Protein AF-A0A081NIM1-F1 (afdb_monomer_lite)

InterPro domains:
  IPR024078 Putative deacetylase LmbE-like domain superfamily [G3DSA:3.40.50.10320] (2-81)
  IPR024078 Putative deacetylase LmbE-like domain superfamily [SSF102588] (5-56)

Foldseek 3Di:
DDDLLRVLLVVCLVPVDLEDEAADLVFAPDPVSNVVVVSNVSSCVVNVRDRYHYWHFYQHGPVDNDGPDDPPPDTDTDDPDPDDD

Organism: NCBI:txid1137799

Structure (mmCIF, N/CA/C/O backbone):
data_AF-A0A081NIM1-F1
#
_entry.id   AF-A0A081NIM1-F1
#
loop_
_atom_site.group_PDB
_atom_site.id
_atom_site.type_symbol
_atom_site.label_atom_id
_atom_site.label_alt_id
_atom_site.label_comp_id
_atom_site.label_asym_id
_atom_site.label_entity_id
_atom_site.label_seq_id
_atom_site.pdbx_PDB_ins_code
_atom_site.Cartn_x
_atom_site.Cartn_y
_atom_site.Cartn_z
_atom_site.occupancy
_atom_site.B_iso_or_equiv
_atom_site.auth_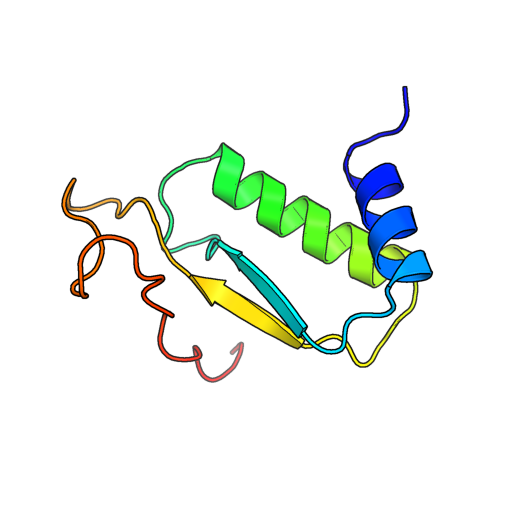seq_id
_atom_site.auth_comp_id
_atom_site.auth_asym_id
_atom_site.auth_atom_id
_atom_site.pdbx_PDB_model_num
ATOM 1 N N . MET A 1 1 ? 3.721 15.017 13.353 1.00 45.53 1 MET A N 1
ATOM 2 C CA . MET A 1 1 ? 4.032 14.347 12.078 1.00 45.53 1 MET A CA 1
ATOM 3 C C . MET A 1 1 ? 3.399 12.982 12.186 1.00 45.53 1 MET A C 1
ATOM 5 O O . MET A 1 1 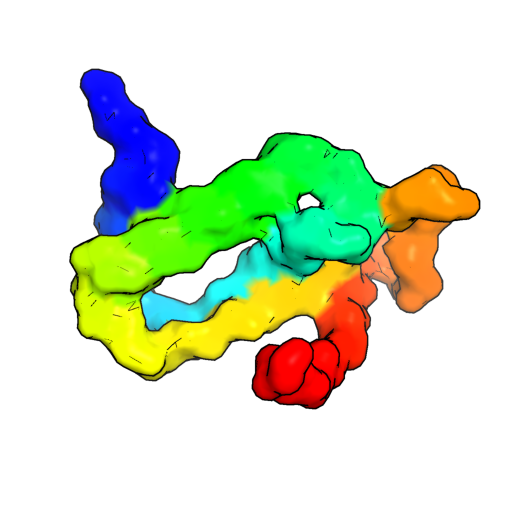? 3.895 12.185 12.973 1.00 45.53 1 MET A O 1
ATOM 9 N N . THR A 1 2 ? 2.247 12.777 11.559 1.00 52.31 2 THR A N 1
ATOM 10 C CA . THR A 1 2 ? 1.678 11.434 11.430 1.00 52.31 2 THR A CA 1
ATOM 11 C C . THR A 1 2 ? 2.592 10.632 10.505 1.00 52.31 2 THR A C 1
ATOM 13 O O . THR A 1 2 ? 3.184 11.185 9.574 1.00 52.31 2 THR A O 1
ATOM 16 N N . GLN A 1 3 ? 2.858 9.376 10.858 1.00 83.88 3 GLN A N 1
ATOM 17 C CA . GLN A 1 3 ? 3.665 8.491 10.019 1.00 83.88 3 GLN A CA 1
ATOM 18 C C . GLN A 1 3 ? 2.797 8.050 8.826 1.00 83.88 3 GLN A C 1
ATOM 20 O O . GLN A 1 3 ? 1.596 7.883 9.019 1.00 83.88 3 GLN A O 1
ATOM 25 N N . PRO A 1 4 ? 3.347 7.797 7.622 1.00 89.06 4 PRO A N 1
ATOM 26 C CA . PRO A 1 4 ? 2.563 7.403 6.441 1.00 89.06 4 PRO A CA 1
ATOM 27 C C . PRO A 1 4 ? 1.589 6.233 6.673 1.00 89.06 4 PRO A C 1
ATOM 29 O O . PRO A 1 4 ? 0.545 6.150 6.038 1.00 89.06 4 PRO A O 1
ATOM 32 N N . VAL A 1 5 ? 1.916 5.337 7.607 1.00 96.12 5 VAL A N 1
ATOM 33 C CA . VAL A 1 5 ? 1.056 4.224 8.035 1.00 96.12 5 VAL A CA 1
ATOM 34 C C . VAL A 1 5 ? -0.202 4.706 8.769 1.00 96.12 5 VAL A C 1
ATOM 36 O O . VAL A 1 5 ? -1.266 4.128 8.576 1.00 96.12 5 VAL A O 1
ATOM 39 N N . ASP A 1 6 ? -0.101 5.749 9.597 1.00 96.31 6 ASP A N 1
ATOM 40 C CA . ASP A 1 6 ? -1.235 6.316 10.340 1.00 96.31 6 ASP A CA 1
ATOM 41 C C . ASP A 1 6 ? -2.242 6.960 9.388 1.00 96.31 6 ASP A C 1
ATOM 43 O O . ASP A 1 6 ? -3.435 6.678 9.475 1.00 96.31 6 ASP A O 1
ATOM 47 N N . ASP A 1 7 ? -1.745 7.760 8.441 1.00 95.62 7 ASP A N 1
ATOM 48 C CA . ASP A 1 7 ? -2.581 8.426 7.440 1.00 95.62 7 ASP A CA 1
ATOM 49 C C . ASP A 1 7 ? -3.302 7.389 6.560 1.00 95.62 7 ASP A C 1
ATOM 51 O O . ASP A 1 7 ? -4.496 7.502 6.281 1.00 95.62 7 ASP A O 1
ATOM 55 N N . LEU A 1 8 ? -2.595 6.329 6.153 1.00 96.62 8 LEU A N 1
ATOM 56 C CA . LEU A 1 8 ? -3.192 5.232 5.393 1.00 96.62 8 LEU A CA 1
ATOM 57 C C . LEU A 1 8 ? -4.211 4.440 6.221 1.00 96.62 8 LEU A C 1
ATOM 59 O O . LEU A 1 8 ? -5.234 4.038 5.673 1.00 96.62 8 LEU A O 1
ATOM 63 N N . ALA A 1 9 ? -3.973 4.223 7.518 1.00 96.56 9 ALA A N 1
ATOM 64 C CA . ALA A 1 9 ? -4.920 3.520 8.381 1.00 96.56 9 ALA A CA 1
ATOM 65 C C . ALA A 1 9 ? -6.228 4.311 8.526 1.00 96.56 9 ALA A C 1
ATOM 67 O O . ALA A 1 9 ? -7.301 3.722 8.419 1.00 96.56 9 ALA A O 1
ATOM 68 N N . GLU A 1 10 ? -6.149 5.639 8.661 1.00 96.31 10 GLU A N 1
ATOM 69 C CA . GLU A 1 10 ? -7.327 6.514 8.678 1.00 96.31 10 GLU A CA 1
ATOM 70 C C . GLU A 1 10 ? -8.133 6.412 7.371 1.00 96.31 10 GLU A C 1
ATOM 72 O O . GLU A 1 10 ? -9.361 6.311 7.397 1.00 96.31 10 GLU A O 1
ATOM 77 N N . ILE A 1 11 ? -7.453 6.360 6.220 1.00 96.00 11 ILE A N 1
ATOM 78 C CA . ILE A 1 11 ? -8.098 6.162 4.912 1.00 96.00 11 ILE A CA 1
ATOM 79 C C . ILE A 1 11 ? -8.789 4.793 4.847 1.00 96.00 11 ILE A C 1
ATOM 81 O O . ILE A 1 11 ? -9.940 4.705 4.412 1.00 96.00 11 ILE A O 1
ATOM 85 N N . VAL A 1 12 ? -8.114 3.726 5.282 1.00 96.31 12 VAL A N 1
ATOM 86 C CA . VAL A 1 12 ? -8.689 2.373 5.291 1.00 96.31 12 VAL A CA 1
ATOM 87 C C . VAL A 1 12 ? -9.918 2.317 6.206 1.00 96.31 12 VAL A C 1
ATOM 89 O O . VAL A 1 12 ? -10.946 1.781 5.795 1.00 96.31 12 VAL A O 1
ATOM 92 N N . ASP A 1 13 ? -9.865 2.926 7.392 1.00 96.12 13 ASP A N 1
ATOM 93 C CA . ASP A 1 13 ? -10.991 2.982 8.331 1.00 96.12 13 ASP A CA 1
ATOM 94 C C . ASP A 1 13 ? -12.186 3.771 7.794 1.00 96.12 13 ASP A C 1
ATOM 96 O O . ASP A 1 13 ? -13.341 3.384 8.014 1.00 96.12 13 ASP A O 1
ATOM 100 N N . HIS A 1 14 ? -11.915 4.869 7.087 1.00 96.44 14 HIS A N 1
ATOM 101 C CA . HIS A 1 14 ? -12.945 5.722 6.512 1.00 96.44 14 HIS A CA 1
ATOM 102 C C . HIS A 1 14 ? -13.687 5.033 5.364 1.00 96.44 14 HIS A C 1
ATOM 104 O O . HIS A 1 14 ? -14.919 5.031 5.335 1.00 96.44 14 HIS A O 1
ATOM 110 N N . PHE A 1 15 ? -12.947 4.450 4.418 1.00 96.62 15 PHE A N 1
ATOM 111 C CA . PHE A 1 15 ? -13.529 3.898 3.193 1.00 96.62 15 PHE A CA 1
ATOM 112 C C . PHE A 1 15 ? -13.914 2.424 3.297 1.00 96.62 15 PHE A C 1
ATOM 114 O O . PHE A 1 15 ? -14.769 1.990 2.530 1.00 96.62 15 PHE A O 1
ATOM 121 N N . ARG A 1 16 ? -13.310 1.666 4.222 1.00 95.25 16 ARG A N 1
ATOM 122 C CA . ARG A 1 16 ? -13.518 0.218 4.404 1.00 95.25 16 ARG A CA 1
ATOM 123 C C . ARG A 1 16 ? -13.478 -0.553 3.077 1.00 95.25 16 ARG A C 1
ATOM 125 O O . ARG A 1 16 ? -14.474 -1.164 2.694 1.00 95.25 16 ARG A O 1
ATOM 132 N N . PRO A 1 17 ? -12.363 -0.474 2.333 1.00 96.19 17 PRO A N 1
ATOM 133 C CA . PRO A 1 17 ? -12.290 -1.057 1.003 1.00 96.19 17 PRO A CA 1
ATOM 134 C C . PRO A 1 17 ? -12.309 -2.588 1.056 1.00 96.19 17 PRO A C 1
ATOM 136 O O . PRO A 1 17 ? -11.555 -3.184 1.818 1.00 96.19 17 PRO A O 1
ATOM 139 N N . ASP A 1 18 ? -13.069 -3.223 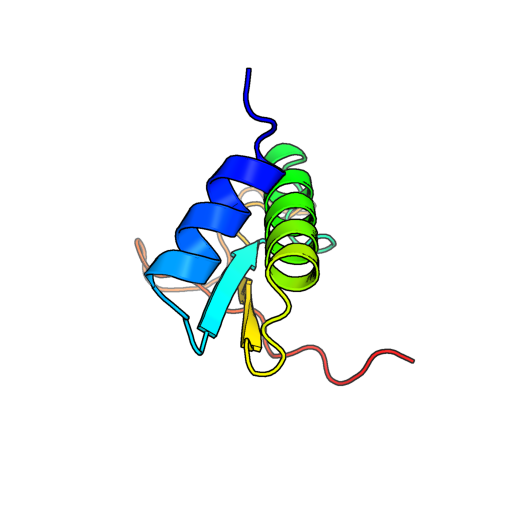0.163 1.00 96.44 18 ASP A N 1
ATOM 140 C CA . ASP A 1 18 ? -12.956 -4.671 -0.073 1.00 96.44 18 ASP A CA 1
ATOM 141 C C . ASP A 1 18 ? -11.646 -5.020 -0.805 1.00 96.44 18 ASP A C 1
ATOM 143 O O . ASP A 1 18 ? -11.085 -6.098 -0.630 1.00 96.44 18 ASP A O 1
ATOM 147 N N . TYR A 1 19 ? -11.139 -4.102 -1.638 1.00 96.25 19 TYR A N 1
ATOM 148 C CA . TYR A 1 19 ? -9.953 -4.313 -2.469 1.00 96.25 19 TYR A CA 1
ATOM 149 C C . TYR A 1 19 ? -8.997 -3.127 -2.392 1.00 96.25 19 TYR A C 1
ATOM 151 O O . TYR A 1 19 ? -9.404 -1.973 -2.529 1.00 96.25 19 TYR A O 1
ATOM 159 N N . VAL A 1 20 ? -7.703 -3.419 -2.271 1.00 95.94 20 VAL A N 1
ATOM 160 C CA . VAL A 1 20 ? -6.625 -2.433 -2.375 1.00 95.94 20 VAL A CA 1
ATOM 161 C C . VAL A 1 20 ? -5.637 -2.881 -3.443 1.00 95.94 20 VAL A C 1
ATOM 163 O O . VAL A 1 20 ? -5.142 -4.006 -3.416 1.00 95.94 20 VAL A O 1
ATOM 166 N N . VAL A 1 21 ? -5.338 -1.992 -4.387 1.00 95.00 21 VAL A N 1
ATOM 167 C CA . VAL A 1 21 ? -4.381 -2.243 -5.471 1.00 95.00 21 VAL A CA 1
ATOM 168 C C . VAL A 1 21 ? -3.079 -1.508 -5.165 1.00 95.00 21 VAL A C 1
ATOM 170 O O . VAL A 1 21 ? -3.091 -0.312 -4.885 1.00 95.00 21 VAL A O 1
ATOM 173 N N . THR A 1 22 ? -1.948 -2.207 -5.205 1.00 94.81 22 THR A N 1
ATOM 174 C CA . THR A 1 22 ? -0.642 -1.659 -4.803 1.00 94.81 22 THR A CA 1
ATOM 175 C C . THR A 1 22 ? 0.504 -2.310 -5.597 1.00 94.81 22 THR A C 1
ATOM 177 O O . THR A 1 22 ? 0.290 -3.372 -6.187 1.00 94.81 22 THR A O 1
ATOM 180 N N . PRO A 1 23 ? 1.701 -1.708 -5.701 1.00 93.94 23 PRO A N 1
ATOM 181 C CA . PRO A 1 23 ? 2.813 -2.330 -6.416 1.00 93.94 23 PRO A CA 1
ATOM 182 C C . PRO A 1 23 ? 3.225 -3.700 -5.850 1.00 93.94 23 PRO A C 1
ATOM 184 O O . PRO A 1 23 ? 3.086 -3.998 -4.669 1.00 93.94 23 PRO A O 1
ATOM 187 N N . HIS A 1 24 ? 3.779 -4.569 -6.687 1.00 91.38 24 HIS A N 1
ATOM 188 C CA . HIS A 1 24 ? 4.308 -5.853 -6.246 1.00 91.38 24 HIS A CA 1
ATOM 189 C C . HIS A 1 24 ? 5.738 -5.689 -5.710 1.00 91.38 24 HIS A C 1
ATOM 191 O O . HIS A 1 24 ? 6.652 -5.412 -6.485 1.00 91.38 24 HIS A O 1
ATOM 197 N N . ILE A 1 25 ? 5.962 -5.964 -4.417 1.00 91.12 25 ILE A N 1
ATOM 198 C CA . ILE A 1 25 ? 7.248 -5.726 -3.719 1.00 91.12 25 ILE A CA 1
ATOM 199 C C . ILE A 1 25 ? 8.465 -6.355 -4.425 1.00 91.12 25 ILE A C 1
ATOM 201 O O . ILE A 1 25 ? 9.548 -5.784 -4.401 1.00 91.12 25 ILE A O 1
ATOM 205 N N . HIS A 1 26 ? 8.311 -7.521 -5.059 1.00 88.38 26 HIS A N 1
ATOM 206 C CA . HIS A 1 26 ? 9.435 -8.211 -5.715 1.00 88.38 26 HIS A CA 1
ATOM 207 C C . HIS A 1 26 ? 9.531 -7.992 -7.232 1.00 88.38 26 HIS A C 1
ATOM 209 O O . HIS A 1 26 ? 10.531 -8.378 -7.829 1.00 88.38 26 HIS A O 1
ATOM 215 N N . VAL A 1 27 ? 8.482 -7.459 -7.869 1.00 86.12 27 VAL A N 1
ATOM 216 C CA . VAL A 1 27 ? 8.428 -7.330 -9.342 1.00 86.12 27 VAL A CA 1
ATOM 217 C C . VAL A 1 27 ? 8.622 -5.874 -9.746 1.00 86.12 27 VAL A C 1
ATOM 219 O O . VAL A 1 27 ? 9.278 -5.617 -10.752 1.00 86.12 27 VAL A O 1
ATOM 222 N N . ASP A 1 28 ? 8.101 -4.934 -8.952 1.00 87.38 28 ASP A N 1
ATOM 223 C CA . ASP A 1 28 ? 8.395 -3.520 -9.121 1.00 87.38 28 ASP A CA 1
ATOM 224 C C . ASP A 1 28 ? 9.778 -3.190 -8.539 1.00 87.38 28 ASP A C 1
ATOM 226 O O . ASP A 1 28 ? 10.063 -3.448 -7.367 1.00 87.38 28 ASP A O 1
ATOM 230 N N . ALA A 1 29 ? 10.657 -2.649 -9.375 1.00 86.69 29 ALA A N 1
ATOM 231 C CA . ALA A 1 29 ? 12.036 -2.337 -9.031 1.00 86.69 29 ALA A CA 1
ATOM 232 C C . ALA A 1 29 ? 12.186 -1.022 -8.251 1.00 86.69 29 ALA A C 1
ATOM 234 O O . ALA A 1 29 ? 13.257 -0.773 -7.696 1.00 86.69 29 ALA A O 1
ATOM 235 N N . HIS A 1 30 ? 11.159 -0.165 -8.218 1.00 90.75 30 HIS A N 1
ATOM 236 C CA . HIS A 1 30 ? 11.270 1.138 -7.580 1.00 90.75 30 HIS A CA 1
ATOM 237 C C . HIS A 1 30 ? 11.083 1.023 -6.066 1.00 90.75 30 HIS A C 1
ATOM 239 O O . HIS A 1 30 ? 10.049 0.578 -5.571 1.00 90.75 30 HIS A O 1
ATOM 245 N N . GLN A 1 31 ? 12.077 1.472 -5.306 1.00 92.19 31 GLN A N 1
ATOM 246 C CA . GLN A 1 31 ? 12.102 1.292 -3.856 1.00 92.19 31 GLN A CA 1
ATOM 247 C C . GLN A 1 31 ? 10.926 1.990 -3.149 1.00 92.19 31 GLN A C 1
ATOM 249 O O . GLN A 1 31 ? 10.314 1.406 -2.256 1.00 92.19 31 GLN A O 1
ATOM 254 N N . ASP A 1 32 ? 10.532 3.183 -3.604 1.00 93.31 32 ASP A N 1
ATOM 255 C CA . ASP A 1 32 ? 9.357 3.867 -3.046 1.00 93.31 32 ASP A CA 1
ATOM 256 C C . ASP A 1 32 ? 8.067 3.061 -3.254 1.00 93.31 32 ASP A C 1
ATOM 258 O O . ASP A 1 32 ? 7.239 2.998 -2.352 1.00 93.31 32 ASP A O 1
ATOM 262 N N . HIS A 1 33 ? 7.916 2.367 -4.388 1.00 93.62 33 HIS A N 1
ATOM 263 C CA . HIS A 1 33 ? 6.748 1.521 -4.656 1.00 93.62 33 HIS A CA 1
ATOM 264 C C . HIS A 1 33 ? 6.687 0.329 -3.692 1.00 93.62 33 HIS A C 1
ATOM 266 O O . HIS A 1 33 ? 5.618 -0.034 -3.186 1.00 93.62 33 HIS A O 1
ATOM 272 N N . GLN A 1 34 ? 7.848 -0.258 -3.396 1.00 93.81 34 GLN A N 1
ATOM 273 C CA . GLN A 1 34 ? 7.973 -1.340 -2.424 1.00 93.81 34 GLN A CA 1
ATOM 274 C C . GLN A 1 34 ? 7.600 -0.850 -1.019 1.00 93.81 34 GLN A C 1
ATOM 276 O O . GLN A 1 34 ? 6.784 -1.484 -0.346 1.00 93.81 34 GLN A O 1
ATOM 281 N N . TYR A 1 35 ? 8.116 0.309 -0.596 1.00 95.25 35 TYR A N 1
ATOM 282 C CA . TYR A 1 35 ? 7.794 0.887 0.710 1.00 95.25 35 TYR A CA 1
ATOM 283 C C . TYR A 1 35 ? 6.340 1.338 0.833 1.00 95.25 35 TYR A C 1
ATOM 285 O O . TYR A 1 35 ? 5.729 1.096 1.874 1.00 95.25 35 TYR A O 1
ATOM 293 N N . SER A 1 36 ? 5.741 1.902 -0.219 1.00 94.56 36 SER A N 1
ATOM 294 C CA . SER A 1 36 ? 4.305 2.202 -0.236 1.00 94.56 36 SER A CA 1
ATOM 295 C C . SER A 1 36 ? 3.469 0.941 -0.022 1.00 94.56 36 SER A C 1
ATOM 297 O O . SER A 1 36 ? 2.517 0.958 0.754 1.00 94.56 36 SER A O 1
ATOM 299 N N . THR A 1 37 ? 3.855 -0.178 -0.639 1.00 95.69 37 THR A N 1
ATOM 300 C CA . THR A 1 37 ? 3.160 -1.460 -0.451 1.00 95.69 37 THR A CA 1
ATOM 301 C C . THR A 1 37 ? 3.273 -1.969 0.982 1.00 95.69 37 THR A C 1
ATOM 303 O O . THR A 1 37 ? 2.295 -2.448 1.556 1.00 95.69 37 THR A O 1
ATOM 306 N N . MET A 1 38 ? 4.459 -1.858 1.585 1.00 96.06 38 MET A N 1
ATOM 307 C CA . MET A 1 38 ? 4.662 -2.230 2.986 1.00 96.06 38 MET A CA 1
ATOM 308 C C . MET A 1 38 ? 3.804 -1.368 3.920 1.00 96.06 38 MET A C 1
ATOM 310 O O . MET A 1 38 ? 3.115 -1.921 4.775 1.00 96.06 38 MET A O 1
ATOM 314 N N . ALA A 1 39 ? 3.775 -0.051 3.701 1.00 96.19 39 ALA A N 1
ATOM 315 C CA . ALA A 1 39 ? 2.982 0.877 4.502 1.00 96.19 39 ALA A CA 1
ATOM 316 C C . ALA A 1 39 ? 1.474 0.600 4.396 1.00 96.19 39 ALA A C 1
ATOM 318 O O . ALA A 1 39 ? 0.782 0.589 5.410 1.00 96.19 39 ALA A O 1
ATOM 319 N N . VAL A 1 40 ? 0.968 0.299 3.194 1.00 96.00 40 VAL A N 1
ATOM 320 C CA . VAL A 1 40 ? -0.436 -0.098 2.982 1.00 96.00 40 VAL A CA 1
ATOM 321 C C . VAL A 1 40 ? -0.772 -1.381 3.743 1.00 96.00 40 VAL A C 1
ATOM 323 O O . VAL A 1 40 ? -1.802 -1.450 4.411 1.00 96.00 40 VAL A O 1
ATOM 326 N N . ARG A 1 41 ? 0.092 -2.402 3.681 1.00 95.19 41 ARG A N 1
ATOM 327 C CA . ARG A 1 41 ? -0.133 -3.662 4.409 1.00 95.19 41 ARG A CA 1
ATOM 328 C C . ARG A 1 41 ? -0.133 -3.449 5.920 1.00 95.19 41 ARG A C 1
ATOM 330 O O . ARG A 1 41 ? -0.976 -4.019 6.606 1.00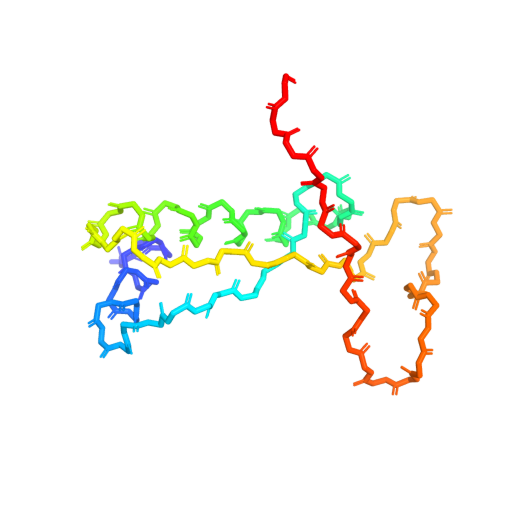 95.19 41 ARG A O 1
ATOM 337 N N . GLU A 1 42 ? 0.785 -2.632 6.428 1.00 96.19 42 GLU A N 1
ATOM 338 C CA . GLU A 1 42 ? 0.840 -2.285 7.849 1.00 96.19 42 GLU A CA 1
ATOM 339 C C . GLU A 1 42 ? -0.408 -1.510 8.289 1.00 96.19 42 GLU A C 1
ATOM 341 O O . GLU A 1 42 ? -0.994 -1.831 9.321 1.00 96.19 42 GLU A O 1
ATOM 346 N N . ALA A 1 43 ? -0.872 -0.562 7.474 1.00 96.69 43 ALA A N 1
ATOM 347 C CA . ALA A 1 43 ? -2.085 0.207 7.729 1.00 96.69 43 ALA A CA 1
ATOM 348 C C . ALA A 1 43 ? -3.343 -0.676 7.789 1.00 96.69 43 ALA A C 1
ATOM 350 O O . ALA A 1 43 ? -4.136 -0.541 8.719 1.00 96.69 43 ALA A O 1
ATOM 351 N N . ILE A 1 44 ? -3.496 -1.630 6.860 1.00 95.94 44 ILE A N 1
ATOM 352 C CA . ILE A 1 44 ? -4.608 -2.597 6.877 1.00 95.94 44 ILE A CA 1
ATOM 353 C C . ILE A 1 44 ? -4.568 -3.430 8.165 1.00 95.94 44 ILE A C 1
ATOM 355 O O . ILE A 1 44 ? -5.574 -3.535 8.864 1.00 95.94 44 ILE A O 1
ATOM 359 N N . ILE A 1 45 ? -3.399 -3.959 8.543 1.00 94.62 45 ILE A N 1
ATOM 360 C CA . ILE A 1 45 ? -3.251 -4.721 9.795 1.00 94.62 45 ILE A CA 1
ATOM 361 C C . ILE A 1 45 ? -3.622 -3.855 11.005 1.00 94.62 45 ILE A C 1
ATOM 363 O O . ILE A 1 45 ? -4.349 -4.306 11.889 1.00 94.62 45 ILE A O 1
ATOM 367 N N . LYS A 1 46 ? -3.151 -2.605 11.036 1.00 95.31 46 LYS A N 1
ATOM 368 C CA . LYS A 1 46 ? -3.407 -1.658 12.124 1.00 95.31 46 LYS A CA 1
ATOM 369 C C . LYS A 1 46 ? -4.886 -1.287 12.260 1.00 95.31 46 LYS A C 1
ATOM 371 O O . LYS A 1 46 ? -5.363 -1.159 13.383 1.00 95.31 46 LYS A O 1
ATOM 376 N N . SER A 1 47 ? -5.594 -1.142 11.143 1.00 93.19 47 SER A N 1
ATOM 377 C CA . SER A 1 47 ? -7.032 -0.836 11.107 1.00 93.19 47 SER A CA 1
ATOM 378 C C . SER A 1 47 ? -7.918 -1.988 11.612 1.00 93.19 47 SER A C 1
ATOM 380 O O . SER A 1 47 ? -9.057 -1.779 12.017 1.00 93.19 47 SER A O 1
ATOM 382 N N . GLY A 1 48 ? -7.394 -3.220 11.636 1.00 93.12 48 GLY A N 1
ATOM 383 C CA . GLY A 1 48 ? -8.107 -4.396 12.141 1.00 93.12 48 GLY A CA 1
ATOM 384 C C . GLY A 1 48 ? -9.149 -4.981 11.181 1.00 93.12 48 GLY A C 1
ATOM 385 O O . GLY A 1 48 ? -9.843 -5.925 11.560 1.00 93.12 48 GLY A O 1
ATOM 386 N N . HIS A 1 49 ? -9.253 -4.473 9.948 1.00 90.75 49 HIS A N 1
ATOM 387 C CA . HIS A 1 49 ? -10.133 -5.047 8.923 1.00 90.75 49 HIS A CA 1
ATOM 388 C C . HIS A 1 49 ? -9.541 -6.340 8.358 1.00 90.75 49 HIS A C 1
ATOM 390 O O . HIS A 1 49 ? -8.389 -6.382 7.925 1.00 90.75 49 HIS A O 1
ATOM 396 N N . THR A 1 50 ? -10.342 -7.404 8.351 1.00 83.88 50 THR A N 1
ATOM 397 C CA . THR A 1 50 ? -9.919 -8.751 7.935 1.00 83.88 50 THR A CA 1
ATOM 398 C C . THR A 1 50 ? -10.279 -9.097 6.492 1.00 83.88 50 THR A C 1
ATOM 400 O O . THR A 1 50 ? -9.662 -9.993 5.923 1.00 83.88 50 THR A O 1
ATOM 403 N N . ASP A 1 51 ? -11.226 -8.376 5.889 1.00 89.94 51 ASP A N 1
ATOM 404 C CA . ASP A 1 51 ? -11.817 -8.708 4.583 1.00 89.94 51 ASP A CA 1
ATOM 405 C C . ASP A 1 51 ? -11.305 -7.792 3.457 1.00 89.94 51 ASP A C 1
ATOM 407 O O . ASP A 1 51 ? -12.031 -7.455 2.526 1.00 89.94 51 ASP A O 1
ATOM 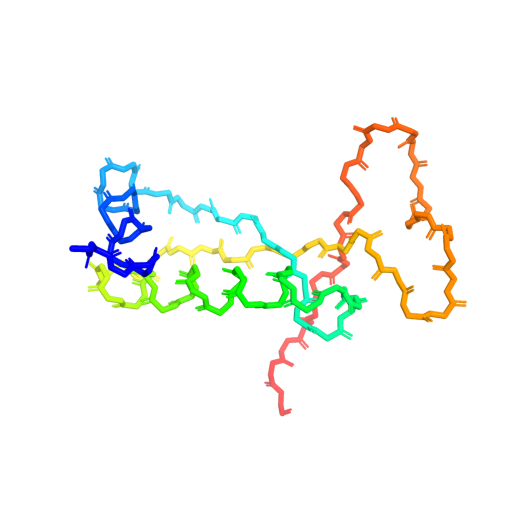411 N N . VAL A 1 52 ? -10.039 -7.371 3.550 1.00 95.56 52 VAL A N 1
ATOM 412 C CA . VAL A 1 52 ? -9.386 -6.528 2.539 1.00 95.56 52 VAL A CA 1
ATOM 413 C C . VAL A 1 52 ? -8.494 -7.385 1.645 1.00 95.56 52 VAL A C 1
ATOM 415 O O . VAL A 1 52 ? -7.471 -7.921 2.080 1.00 95.56 52 VAL A O 1
ATOM 418 N N . PHE A 1 53 ? -8.839 -7.482 0.365 1.00 94.50 53 PHE A N 1
ATOM 419 C CA . PHE A 1 53 ? -8.042 -8.184 -0.634 1.00 94.50 53 PHE A CA 1
ATOM 420 C C . PHE A 1 53 ? -6.984 -7.258 -1.238 1.00 94.50 53 PHE A C 1
ATOM 422 O O . PHE A 1 53 ? -7.299 -6.232 -1.840 1.00 94.50 53 PHE A O 1
ATOM 429 N N . VAL A 1 54 ? -5.712 -7.645 -1.135 1.00 94.00 54 VAL A N 1
ATOM 430 C CA . VAL A 1 54 ? -4.607 -6.901 -1.755 1.00 94.00 54 VAL A CA 1
ATOM 431 C C . VAL A 1 54 ? -4.299 -7.479 -3.134 1.00 94.00 54 VAL A C 1
ATOM 433 O O . VAL A 1 54 ? -3.949 -8.653 -3.266 1.00 94.00 54 VAL A O 1
ATOM 436 N N . MET A 1 55 ? -4.413 -6.645 -4.163 1.00 94.19 55 MET A N 1
ATOM 437 C CA . MET A 1 55 ? -4.061 -6.966 -5.544 1.00 94.19 55 MET A CA 1
ATOM 438 C C . MET A 1 55 ? -2.794 -6.220 -5.953 1.00 94.19 55 MET A C 1
ATOM 440 O O . MET A 1 55 ? -2.581 -5.073 -5.558 1.00 94.19 55 MET A O 1
ATOM 444 N N . PHE A 1 56 ? -1.968 -6.862 -6.778 1.00 92.00 56 PHE A N 1
ATOM 445 C CA . PHE A 1 56 ? -0.662 -6.327 -7.141 1.00 92.00 56 PHE A CA 1
ATOM 446 C C . PHE A 1 56 ? -0.545 -5.958 -8.623 1.00 92.00 56 PHE A C 1
ATOM 448 O O . PHE A 1 56 ? -1.014 -6.685 -9.502 1.00 92.00 56 PHE A O 1
ATOM 455 N N . TYR A 1 57 ? 0.145 -4.852 -8.895 1.00 88.94 57 TYR A N 1
ATOM 456 C CA . TYR A 1 57 ? 0.597 -4.460 -10.233 1.00 88.94 57 TYR A CA 1
ATOM 457 C C . TYR A 1 57 ? 2.113 -4.240 -10.250 1.00 88.94 57 TYR A C 1
ATOM 459 O O . TYR A 1 57 ? 2.747 -4.182 -9.199 1.00 88.94 57 TYR A O 1
ATOM 467 N N . ALA A 1 58 ? 2.708 -4.095 -11.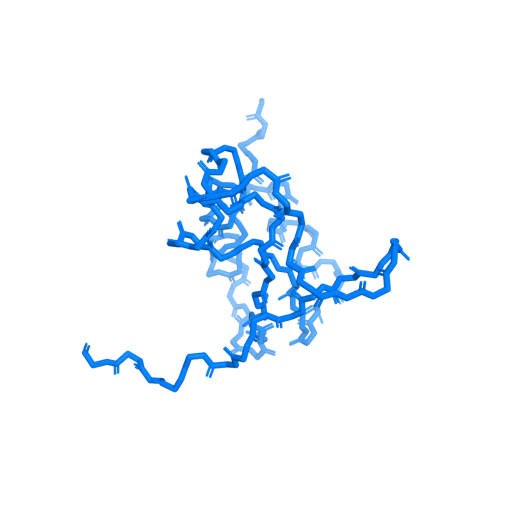430 1.00 84.62 58 ALA A N 1
ATOM 468 C CA . ALA A 1 58 ? 4.093 -3.652 -11.564 1.00 84.62 58 ALA A CA 1
ATOM 469 C C . ALA A 1 58 ? 4.166 -2.475 -12.535 1.00 84.62 58 ALA A C 1
ATOM 471 O O . ALA A 1 58 ? 3.520 -2.506 -13.580 1.00 84.62 58 ALA A O 1
ATOM 472 N N . ASN A 1 59 ? 4.946 -1.449 -12.197 1.00 79.69 59 ASN A N 1
ATOM 473 C CA . ASN A 1 59 ? 5.191 -0.308 -13.076 1.00 79.69 59 ASN A CA 1
ATOM 474 C C . ASN A 1 59 ? 6.619 -0.320 -13.627 1.00 79.69 59 ASN A C 1
ATOM 476 O O . ASN A 1 59 ? 6.815 -0.161 -14.831 1.00 79.69 59 ASN A O 1
ATOM 480 N N . HIS A 1 60 ? 7.605 -0.541 -12.751 1.00 80.06 60 HIS A N 1
ATOM 481 C CA . HIS A 1 60 ? 9.022 -0.575 -13.117 1.00 80.06 60 HIS A CA 1
ATOM 482 C C . HIS A 1 60 ? 9.559 -2.000 -13.064 1.00 80.06 60 HIS A C 1
ATOM 484 O O . HIS A 1 60 ? 9.662 -2.577 -11.989 1.00 80.06 60 HIS A O 1
ATOM 490 N N . LEU A 1 61 ? 9.936 -2.574 -14.204 1.00 79.19 61 LEU A N 1
ATOM 491 C CA . LEU A 1 61 ? 10.541 -3.905 -14.241 1.00 79.19 61 LEU A CA 1
ATOM 492 C C . LEU A 1 61 ? 12.066 -3.798 -14.108 1.00 79.19 61 LEU A C 1
ATOM 494 O O . LEU A 1 61 ? 12.699 -2.946 -14.721 1.00 79.19 61 LEU A O 1
ATOM 498 N N . SER A 1 62 ? 12.683 -4.693 -13.336 1.00 75.12 62 SER A N 1
ATOM 499 C CA . SER A 1 62 ? 14.138 -4.681 -13.091 1.00 75.12 62 SER A CA 1
ATOM 500 C C . SER A 1 62 ? 14.980 -4.941 -14.345 1.00 75.12 62 SER A C 1
ATOM 502 O O . SER A 1 62 ? 16.090 -4.432 -14.471 1.00 75.12 62 SER A O 1
ATOM 504 N N . ASN A 1 63 ? 14.444 -5.727 -15.281 1.00 74.31 63 ASN A N 1
ATOM 505 C CA . ASN A 1 63 ? 15.177 -6.211 -16.452 1.00 74.31 63 ASN A CA 1
ATOM 506 C C . ASN A 1 63 ? 14.854 -5.434 -17.736 1.00 74.31 63 ASN A C 1
ATOM 508 O O . ASN A 1 63 ? 15.384 -5.758 -18.798 1.00 74.31 63 ASN A O 1
ATOM 512 N N . THR A 1 64 ? 13.952 -4.451 -17.676 1.00 64.75 64 THR A N 1
ATOM 513 C CA . THR A 1 64 ? 13.557 -3.662 -18.843 1.00 64.75 64 THR A CA 1
ATOM 514 C C . THR A 1 64 ? 12.936 -2.331 -18.432 1.00 64.75 64 THR A C 1
ATOM 516 O O . THR A 1 64 ? 12.125 -2.274 -17.517 1.00 64.75 64 THR A O 1
ATOM 519 N N . ASN A 1 65 ? 13.264 -1.267 -19.168 1.00 61.25 65 ASN A N 1
ATOM 520 C CA . ASN A 1 65 ? 12.581 0.027 -19.049 1.00 61.25 65 ASN A CA 1
ATOM 521 C C . ASN A 1 65 ? 11.226 0.046 -19.777 1.00 61.25 65 ASN A C 1
ATOM 523 O O . ASN A 1 65 ? 10.568 1.081 -19.832 1.00 61.25 65 ASN A O 1
ATOM 527 N N . MET A 1 66 ? 10.829 -1.074 -20.383 1.00 60.94 66 MET A N 1
ATOM 528 C CA . MET A 1 66 ? 9.507 -1.223 -20.972 1.00 60.94 66 MET A CA 1
ATOM 529 C C . MET A 1 66 ? 8.479 -1.402 -19.855 1.00 60.94 66 MET A C 1
ATOM 531 O O . MET A 1 66 ? 8.675 -2.216 -18.950 1.00 60.94 66 MET A O 1
ATOM 535 N N . HIS A 1 67 ? 7.359 -0.692 -19.955 1.00 58.66 67 HIS A N 1
ATOM 536 C CA . HIS A 1 67 ? 6.178 -1.006 -19.155 1.00 58.66 67 HIS A CA 1
ATOM 537 C C . HIS A 1 67 ? 5.717 -2.445 -19.449 1.00 58.66 67 HIS A C 1
ATOM 539 O O . HIS A 1 67 ? 5.959 -2.945 -20.558 1.00 58.66 67 HIS A O 1
ATOM 545 N N . PRO A 1 68 ? 5.059 -3.133 -18.495 1.00 61.59 68 PRO A N 1
ATOM 546 C CA . PRO A 1 68 ? 4.485 -4.443 -18.772 1.00 61.59 68 PRO A CA 1
ATOM 547 C C . PRO A 1 68 ? 3.571 -4.383 -20.004 1.00 61.59 68 PRO A C 1
ATOM 549 O O . PRO A 1 68 ? 2.885 -3.385 -20.226 1.00 61.59 68 PRO A O 1
ATOM 552 N N . PHE A 1 69 ? 3.572 -5.443 -20.817 1.00 62.28 69 PHE A N 1
ATOM 553 C CA . PHE A 1 69 ? 2.793 -5.486 -22.055 1.00 62.28 69 PHE A CA 1
ATOM 554 C C . PHE A 1 69 ? 1.300 -5.236 -21.782 1.00 62.28 69 PHE A C 1
ATOM 556 O O . PHE A 1 69 ? 0.659 -5.989 -21.054 1.00 62.28 69 PHE A O 1
ATOM 563 N N . GLY A 1 70 ? 0.751 -4.189 -22.397 1.00 62.03 70 GLY A N 1
ATOM 564 C CA . GLY A 1 70 ? -0.625 -3.732 -22.226 1.00 62.03 70 GLY A CA 1
ATOM 565 C C . GLY A 1 70 ? -0.913 -2.532 -23.129 1.00 62.03 70 GLY A C 1
ATOM 566 O O . GLY A 1 70 ? -0.019 -2.035 -23.817 1.00 62.03 70 GLY A O 1
ATOM 567 N N . LEU A 1 71 ? -2.168 -2.081 -23.162 1.00 55.47 71 LEU A N 1
ATOM 568 C CA . LEU A 1 71 ? -2.509 -0.820 -23.824 1.00 55.47 71 LEU A CA 1
ATOM 569 C C . LEU A 1 71 ? -1.832 0.351 -23.076 1.00 55.47 71 LEU A C 1
ATOM 571 O O . LEU A 1 71 ? -1.760 0.301 -21.845 1.00 55.47 71 LEU A O 1
ATOM 575 N N . PRO A 1 72 ? -1.357 1.399 -23.777 1.00 55.81 72 PRO A N 1
ATOM 576 C CA . PRO A 1 72 ? -0.883 2.624 -23.131 1.00 55.81 72 PRO A CA 1
ATOM 577 C C . PRO A 1 72 ? -1.942 3.159 -22.157 1.00 55.81 72 PRO A C 1
ATOM 579 O O . PRO A 1 72 ? -3.126 3.088 -22.466 1.00 55.81 72 PRO A O 1
ATOM 582 N N . ASP A 1 73 ? -1.524 3.666 -20.995 1.00 56.66 73 ASP A N 1
ATOM 583 C CA . ASP A 1 73 ? -2.392 4.203 -19.928 1.00 56.66 73 ASP A CA 1
ATOM 584 C C . ASP A 1 73 ? -3.247 3.174 -19.152 1.00 56.66 73 ASP A C 1
ATOM 586 O O . ASP A 1 73 ? -4.099 3.554 -18.347 1.00 56.66 73 ASP A O 1
ATOM 590 N N . HIS A 1 74 ? -3.008 1.868 -19.324 1.00 54.41 74 HIS A N 1
ATOM 591 C CA . HIS A 1 74 ? -3.674 0.816 -18.549 1.00 54.41 74 HIS A CA 1
ATOM 592 C C . HIS A 1 74 ? -2.751 0.162 -17.511 1.00 54.41 74 HIS A C 1
ATOM 594 O O . HIS A 1 74 ? -1.575 -0.099 -17.758 1.00 54.41 74 HIS A O 1
ATOM 600 N N . LEU A 1 75 ? -3.319 -0.184 -16.351 1.00 59.38 75 LEU A N 1
ATOM 601 C CA . LEU A 1 75 ? -2.671 -1.039 -15.354 1.00 59.38 75 LEU A CA 1
ATOM 602 C C . LEU A 1 75 ? -2.578 -2.476 -15.879 1.00 59.38 75 LEU A C 1
ATOM 604 O O . LEU A 1 75 ? -3.595 -3.125 -16.124 1.00 59.38 75 LEU A O 1
ATOM 608 N N . CYS A 1 76 ? -1.359 -2.998 -15.992 1.00 61.81 76 CYS A N 1
ATOM 609 C CA . CYS A 1 76 ? -1.145 -4.426 -16.175 1.00 61.81 76 CYS A CA 1
ATOM 610 C C . CYS A 1 76 ? -1.097 -5.097 -14.800 1.00 61.81 76 CYS A C 1
ATOM 612 O O . CYS A 1 76 ? -0.119 -4.970 -14.058 1.00 61.81 76 CYS A O 1
ATOM 614 N N . LEU A 1 77 ? -2.164 -5.813 -14.455 1.00 56.25 77 LEU A N 1
ATOM 615 C CA . LEU A 1 77 ? -2.195 -6.644 -13.257 1.00 56.25 77 LEU A CA 1
ATOM 616 C C . LEU A 1 77 ? -1.213 -7.807 -13.425 1.00 56.25 77 LEU A C 1
ATOM 618 O O . LEU A 1 77 ? -1.189 -8.467 -14.467 1.00 56.25 77 LEU A O 1
ATOM 622 N N . CYS A 1 78 ? -0.417 -8.079 -12.393 1.00 51.88 78 CYS A N 1
ATOM 623 C CA . CYS A 1 78 ? 0.298 -9.346 -12.344 1.00 51.88 78 CYS A CA 1
ATOM 624 C C . CYS A 1 78 ? -0.737 -10.472 -12.167 1.00 51.88 78 CYS A C 1
ATOM 626 O O . CYS A 1 78 ? -1.692 -10.293 -11.402 1.00 51.88 78 CYS A O 1
ATOM 628 N N . PRO A 1 79 ? -0.574 -11.636 -12.827 1.00 47.19 79 PRO A N 1
ATOM 629 C CA . PRO A 1 79 ? -1.365 -12.809 -12.476 1.00 47.19 79 PRO A CA 1
ATOM 630 C C . PRO A 1 79 ? -1.213 -13.053 -10.971 1.00 47.19 79 PRO A C 1
ATOM 632 O O . PRO A 1 79 ? -0.099 -12.928 -10.456 1.00 47.19 79 PRO A O 1
ATOM 635 N N . GLN A 1 80 ? -2.305 -13.367 -10.265 1.00 40.03 80 GLN A N 1
ATOM 636 C CA . GLN A 1 80 ? -2.229 -13.696 -8.839 1.00 40.03 80 GLN A CA 1
ATOM 637 C C . GLN A 1 80 ? -1.146 -14.760 -8.636 1.00 40.03 80 GLN A C 1
ATOM 639 O O . GLN A 1 80 ? -1.243 -15.857 -9.191 1.00 40.03 80 GLN A O 1
ATOM 644 N N . SER A 1 81 ? -0.109 -14.439 -7.856 1.00 44.62 81 SER A N 1
ATOM 645 C CA . SER A 1 81 ? 0.802 -15.464 -7.370 1.00 44.62 81 SER A CA 1
ATOM 646 C C . SER A 1 81 ? -0.022 -16.387 -6.479 1.00 44.62 81 SER A C 1
ATOM 648 O O . SER A 1 81 ? -0.534 -15.997 -5.429 1.00 44.62 81 SER A O 1
ATOM 650 N N . GLN A 1 82 ? -0.237 -17.612 -6.948 1.00 38.56 82 GLN A N 1
ATOM 651 C CA . GLN A 1 82 ? -0.815 -18.653 -6.120 1.00 38.56 82 GLN A CA 1
ATOM 652 C C . GLN A 1 82 ? 0.144 -18.909 -4.960 1.00 38.56 82 GLN A C 1
ATOM 654 O O . GLN A 1 82 ? 1.245 -19.388 -5.192 1.00 38.56 82 GLN A O 1
ATOM 659 N N . GLY A 1 83 ? -0.307 -18.615 -3.741 1.00 34.94 83 GLY A N 1
ATOM 660 C CA . GLY A 1 83 ? 0.191 -19.230 -2.517 1.00 34.94 83 GLY A CA 1
ATOM 661 C C . GLY A 1 83 ? 1.606 -18.840 -2.095 1.00 34.94 83 GLY A C 1
ATOM 662 O O . GLY A 1 83 ? 2.602 -19.146 -2.738 1.00 34.94 83 GLY A O 1
ATOM 663 N N . ILE A 1 84 ? 1.683 -18.263 -0.902 1.00 38.03 84 ILE A N 1
ATOM 664 C CA . ILE A 1 84 ? 2.837 -18.438 -0.026 1.00 38.03 84 ILE A CA 1
ATOM 665 C C . ILE A 1 84 ? 3.030 -19.954 0.168 1.00 38.03 84 ILE A C 1
ATOM 667 O O . ILE A 1 84 ? 2.129 -20.620 0.682 1.00 38.03 84 ILE A O 1
ATOM 671 N N . GLN A 1 85 ? 4.183 -20.480 -0.246 1.00 34.81 85 GLN A N 1
ATOM 672 C CA . GLN A 1 85 ? 4.845 -21.605 0.417 1.00 34.81 85 GLN A CA 1
ATOM 673 C C . GLN A 1 85 ? 6.241 -21.156 0.825 1.00 34.81 85 GLN A C 1
ATOM 675 O O . GLN A 1 85 ? 6.894 -20.477 -0.000 1.00 34.81 85 GLN A O 1
#

Sequence (85 aa):
MTQPVDDLAEIVDHFRPDYVVTPHIHVDAHQDHQYSTMAVREAIIKSGHTDVFVMFYANHLSNTNMHPFGLPDHLCLCPQSQGIQ

Radius of gyration: 14.0 Å; chains: 1; bounding box: 29×36×36 Å

Secondary structure (DSSP, 8-state):
---HHHHHHHHHHHH--SEEEEE-TTTB--HHHHHHHHHHHHHHHHHT-S--EEEEE-SSBTTBSSPPSS-TT---BPPP-----

pLDDT: mean 80.95, std 19.13, range [34.81, 96.69]